Protein AF-A0A6S7KLC6-F1 (afdb_monomer_lite)

Organism: Paramuricea clavata (NCBI:txid317549)

Sequence (149 aa):
MASKFTPPPVFDEKKSWIDYKKEIKIWQALTDLPAKKQGPSLYLSLSRKAREAALEIDIEELKKDTGVQTILERLDKLYLQDTNQSAYIAYQNFESFKRPESMPIKEYLIRFEQLYTKIKDHNMTLPDGVLAYRVLNSANLNQEEIKLR

Structure (mmCIF, N/CA/C/O backbone):
data_AF-A0A6S7KLC6-F1
#
_entry.id   AF-A0A6S7KLC6-F1
#
loop_
_atom_site.group_PDB
_atom_site.id
_atom_site.type_symbol
_atom_site.label_atom_id
_atom_site.label_alt_id
_atom_site.label_comp_id
_atom_site.label_asym_id
_atom_site.label_entity_id
_atom_site.label_seq_id
_atom_site.pdbx_PDB_ins_code
_atom_site.Cartn_x
_atom_site.Cartn_y
_atom_site.Cartn_z
_atom_site.occupancy
_atom_site.B_iso_or_equiv
_atom_site.auth_seq_id
_atom_site.auth_comp_id
_atom_site.auth_asym_id
_atom_site.auth_atom_id
_atom_site.pdbx_PDB_model_num
ATOM 1 N N . MET A 1 1 ? 6.542 -16.144 28.903 1.00 40.44 1 MET A N 1
ATOM 2 C CA . MET A 1 1 ? 7.220 -15.541 27.735 1.00 40.44 1 MET A CA 1
ATOM 3 C C . MET A 1 1 ? 6.506 -14.245 27.405 1.00 40.44 1 MET A C 1
ATOM 5 O O . MET A 1 1 ? 5.286 -14.273 27.321 1.00 40.44 1 MET A O 1
ATOM 9 N N . ALA A 1 2 ? 7.212 -13.116 27.307 1.00 46.72 2 ALA A N 1
ATOM 10 C CA . ALA A 1 2 ? 6.583 -11.873 26.870 1.00 46.72 2 ALA A CA 1
ATOM 11 C C . ALA A 1 2 ? 6.094 -12.074 25.430 1.00 46.72 2 ALA A C 1
ATOM 13 O O . ALA A 1 2 ? 6.903 -12.347 24.545 1.00 46.72 2 ALA A O 1
ATOM 14 N N . SER A 1 3 ? 4.779 -12.008 25.220 1.00 52.12 3 SER A N 1
ATOM 15 C CA . SER A 1 3 ? 4.177 -11.922 23.889 1.00 52.12 3 SER A CA 1
ATOM 16 C C . SER A 1 3 ? 4.904 -10.814 23.129 1.00 52.12 3 SER A C 1
ATOM 18 O O . SER A 1 3 ? 4.811 -9.651 23.526 1.00 52.12 3 SER A O 1
ATOM 20 N N . LYS A 1 4 ? 5.673 -11.161 22.088 1.00 62.91 4 LYS A N 1
ATOM 21 C CA . LYS A 1 4 ? 6.343 -10.185 21.221 1.00 62.91 4 LYS A CA 1
ATOM 22 C C . LYS A 1 4 ? 5.264 -9.462 20.422 1.00 62.91 4 LYS A C 1
ATOM 24 O O . LYS A 1 4 ? 4.929 -9.851 19.314 1.00 62.91 4 LYS A O 1
ATOM 29 N N . PHE A 1 5 ? 4.689 -8.429 21.021 1.00 72.56 5 PHE A N 1
ATOM 30 C CA . PHE A 1 5 ? 3.756 -7.536 20.356 1.00 72.56 5 PHE A CA 1
ATOM 31 C C . PHE A 1 5 ? 4.459 -6.897 19.155 1.00 72.56 5 PHE A C 1
ATOM 33 O O . PHE A 1 5 ? 5.416 -6.142 19.328 1.00 72.56 5 PHE A O 1
ATOM 40 N N . THR A 1 6 ? 4.012 -7.222 17.944 1.00 86.19 6 THR A N 1
ATOM 41 C CA . THR A 1 6 ? 4.456 -6.545 16.724 1.00 86.19 6 THR A CA 1
ATOM 42 C C . THR A 1 6 ? 3.592 -5.299 16.532 1.00 86.19 6 THR A C 1
ATOM 44 O O . THR A 1 6 ? 2.406 -5.441 16.213 1.00 86.19 6 THR A O 1
ATOM 47 N N . PRO A 1 7 ? 4.128 -4.083 16.745 1.00 90.25 7 PRO A N 1
ATOM 48 C CA . PRO A 1 7 ? 3.357 -2.864 16.543 1.00 90.25 7 PRO A CA 1
ATOM 49 C C . PRO A 1 7 ? 2.988 -2.698 15.060 1.00 90.25 7 PRO A C 1
ATOM 51 O O . PRO A 1 7 ? 3.747 -3.146 14.194 1.00 90.25 7 PRO A O 1
ATOM 54 N N . PRO A 1 8 ? 1.851 -2.052 14.750 1.00 93.56 8 PRO A N 1
ATOM 55 C CA . PRO A 1 8 ? 1.525 -1.711 13.376 1.00 93.56 8 PRO A CA 1
ATOM 56 C C . PRO A 1 8 ? 2.566 -0.751 12.772 1.00 93.56 8 PRO A C 1
ATOM 58 O O . PRO A 1 8 ? 3.142 0.072 13.494 1.00 93.56 8 PRO A O 1
ATOM 61 N N . PRO A 1 9 ? 2.798 -0.825 11.450 1.00 93.56 9 PRO A N 1
ATOM 62 C CA . PRO A 1 9 ? 3.621 0.131 10.723 1.00 93.56 9 PRO A CA 1
ATOM 63 C C . PRO A 1 9 ? 3.168 1.581 10.942 1.00 93.56 9 PRO A C 1
ATOM 65 O O . PRO A 1 9 ? 1.977 1.902 10.894 1.00 93.56 9 PRO A O 1
ATOM 68 N N . VAL A 1 10 ? 4.138 2.478 11.124 1.00 92.19 10 VAL A N 1
ATOM 69 C CA . VAL A 1 10 ? 3.895 3.923 11.217 1.00 92.19 10 VAL A CA 1
ATOM 70 C C . VAL A 1 10 ? 3.719 4.497 9.815 1.00 92.19 10 VAL A C 1
ATOM 72 O O . VAL A 1 10 ? 4.513 4.204 8.917 1.00 92.19 10 VAL A O 1
ATOM 75 N N . PHE A 1 11 ? 2.696 5.331 9.632 1.00 88.88 11 PHE A N 1
ATOM 76 C CA . PHE A 1 11 ? 2.536 6.084 8.394 1.00 88.88 11 PHE A CA 1
ATOM 77 C C . PHE A 1 11 ? 3.418 7.338 8.411 1.00 88.88 11 PHE A C 1
ATOM 79 O O . PHE A 1 11 ? 3.260 8.203 9.274 1.00 88.88 11 PHE A O 1
ATOM 86 N N . ASP A 1 12 ? 4.338 7.422 7.4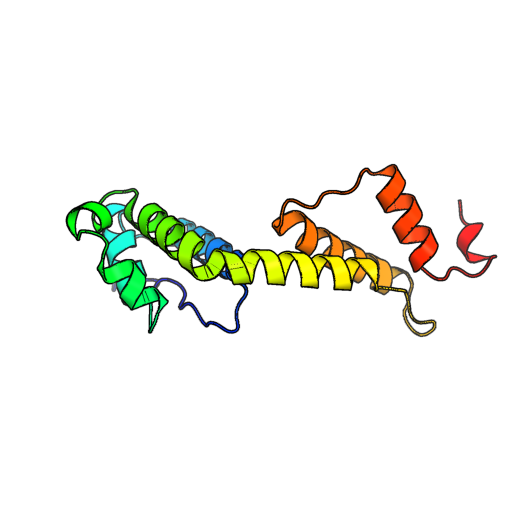51 1.00 81.75 12 ASP A N 1
ATOM 87 C CA . ASP A 1 12 ? 5.124 8.617 7.136 1.00 81.75 12 ASP A CA 1
ATOM 88 C C . ASP A 1 12 ? 4.562 9.222 5.844 1.00 81.75 12 ASP A C 1
ATOM 90 O O . ASP A 1 12 ? 4.459 8.514 4.845 1.00 81.75 12 ASP A O 1
ATOM 94 N N . GLU A 1 13 ? 4.228 10.516 5.845 1.00 72.00 13 GLU A N 1
ATOM 95 C CA . GLU A 1 13 ? 3.682 11.238 4.681 1.00 72.00 13 GLU A CA 1
ATOM 96 C C . GLU A 1 13 ? 4.639 11.235 3.471 1.00 72.00 13 GLU A C 1
ATOM 98 O O . GLU A 1 13 ? 4.219 11.502 2.349 1.00 72.00 13 GLU A O 1
ATOM 103 N N . LYS A 1 14 ? 5.925 10.902 3.659 1.00 78.25 14 LYS A N 1
ATOM 104 C CA . LYS A 1 14 ? 6.871 10.679 2.551 1.00 78.25 14 LYS A CA 1
ATOM 105 C C . LYS A 1 14 ? 6.667 9.344 1.827 1.00 78.25 14 LYS A C 1
ATOM 107 O O . LYS A 1 14 ? 7.207 9.159 0.736 1.00 78.25 14 LYS A O 1
ATOM 112 N N . LYS A 1 15 ? 5.962 8.390 2.440 1.00 81.50 15 LYS A N 1
ATOM 113 C CA . LYS A 1 15 ? 5.694 7.062 1.883 1.00 81.50 15 LYS A CA 1
ATOM 114 C C . LYS A 1 15 ? 4.427 7.106 1.032 1.00 81.50 15 LYS A C 1
ATOM 116 O O . LYS A 1 15 ? 3.449 7.752 1.393 1.00 81.50 15 LYS A O 1
ATOM 121 N N . SER A 1 16 ? 4.420 6.358 -0.071 1.00 83.94 16 SER A N 1
ATOM 122 C CA . SER A 1 16 ? 3.200 6.151 -0.853 1.00 83.94 16 SER A CA 1
ATOM 123 C C . SER A 1 16 ? 2.103 5.550 0.025 1.00 83.94 16 SER A C 1
ATOM 125 O O . SER A 1 16 ? 2.312 4.541 0.706 1.00 83.94 16 SER A O 1
ATOM 127 N N . TRP A 1 17 ? 0.908 6.136 -0.038 1.00 88.94 17 TRP A N 1
ATOM 128 C CA . TRP A 1 17 ? -0.269 5.613 0.652 1.00 88.94 17 TRP A CA 1
ATOM 129 C C . TRP A 1 17 ? -0.583 4.158 0.252 1.00 88.94 17 TRP A C 1
ATOM 131 O O . TRP A 1 17 ? -1.015 3.351 1.075 1.00 88.94 17 TRP A O 1
ATOM 141 N N . ILE A 1 18 ? -0.297 3.776 -0.997 1.00 86.62 18 ILE A N 1
ATOM 142 C CA . ILE A 1 18 ? -0.485 2.400 -1.475 1.00 86.62 18 ILE A CA 1
ATOM 143 C C . ILE A 1 18 ? 0.497 1.436 -0.807 1.00 86.62 18 ILE A C 1
ATOM 145 O O . ILE A 1 18 ? 0.090 0.358 -0.369 1.00 86.62 18 ILE A O 1
ATOM 149 N N . ASP A 1 19 ? 1.765 1.828 -0.693 1.00 87.50 19 ASP A N 1
ATOM 150 C CA . ASP A 1 19 ? 2.788 1.006 -0.041 1.00 87.50 19 ASP A CA 1
ATOM 151 C C . ASP A 1 19 ? 2.467 0.824 1.443 1.00 87.50 19 ASP A C 1
ATOM 153 O O . ASP A 1 19 ? 2.551 -0.286 1.965 1.00 87.50 19 ASP A O 1
ATOM 157 N N . TYR A 1 20 ? 1.986 1.878 2.107 1.00 92.31 20 TYR A N 1
ATOM 158 C CA . TYR A 1 20 ? 1.532 1.779 3.490 1.00 92.31 20 TYR A CA 1
ATOM 159 C C . TYR A 1 20 ? 0.382 0.776 3.662 1.00 92.31 20 TYR A C 1
ATOM 161 O O . TYR A 1 20 ? 0.435 -0.081 4.545 1.00 92.31 20 TYR A O 1
ATOM 169 N N . LYS A 1 21 ? -0.629 0.795 2.781 1.00 92.50 21 LYS A N 1
ATOM 170 C CA . LYS A 1 21 ? -1.712 -0.205 2.809 1.00 92.50 21 LYS A CA 1
ATOM 171 C C . LYS A 1 21 ? -1.188 -1.636 2.652 1.00 92.50 21 LYS A C 1
ATOM 173 O O . LYS A 1 21 ? -1.708 -2.547 3.299 1.00 92.50 21 LYS A O 1
ATOM 178 N N . LYS A 1 22 ? -0.164 -1.853 1.818 1.00 92.56 22 LYS A N 1
ATOM 179 C CA . LYS A 1 22 ? 0.491 -3.166 1.679 1.00 92.56 22 LYS A CA 1
ATOM 180 C C . LYS A 1 22 ? 1.189 -3.582 2.976 1.00 92.56 22 LYS A C 1
ATOM 182 O O . LYS A 1 22 ? 1.017 -4.719 3.408 1.00 92.56 22 LYS A O 1
ATOM 187 N N . GLU A 1 23 ? 1.908 -2.672 3.627 1.00 94.88 23 GLU A N 1
ATOM 188 C CA . GLU A 1 23 ? 2.556 -2.935 4.919 1.00 94.88 23 GLU A CA 1
ATOM 189 C C . GLU A 1 23 ? 1.552 -3.289 6.020 1.00 94.88 23 GLU A C 1
ATOM 191 O O . GLU A 1 23 ? 1.797 -4.225 6.780 1.00 94.88 23 GLU A O 1
ATOM 196 N N . ILE A 1 24 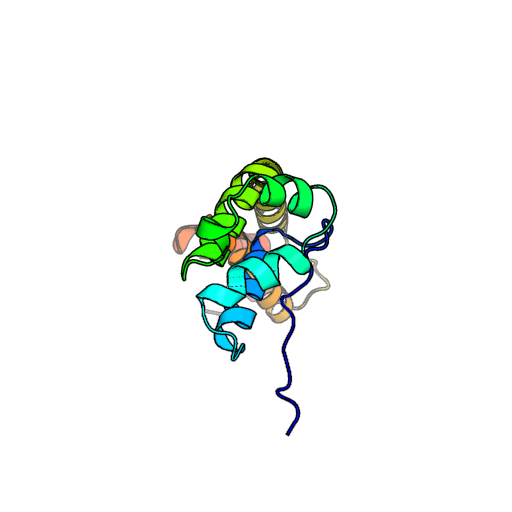? 0.399 -2.609 6.080 1.00 96.38 24 ILE A N 1
ATOM 197 C CA . ILE A 1 24 ? -0.673 -2.959 7.024 1.00 96.38 24 ILE A CA 1
ATOM 198 C C . ILE A 1 24 ? -1.166 -4.387 6.787 1.00 96.38 24 ILE A C 1
ATOM 200 O O . ILE A 1 24 ? -1.286 -5.145 7.746 1.00 96.38 24 ILE A O 1
ATOM 204 N N . LYS A 1 25 ? -1.383 -4.799 5.532 1.00 95.25 25 LYS A N 1
ATOM 205 C CA . LYS A 1 25 ? -1.796 -6.179 5.215 1.00 95.25 25 LYS A CA 1
ATOM 206 C C . LYS A 1 25 ? -0.748 -7.213 5.629 1.00 95.25 25 LYS A C 1
ATOM 208 O O . LYS A 1 25 ? -1.104 -8.257 6.167 1.00 95.25 25 LYS A O 1
ATOM 213 N N . ILE A 1 26 ? 0.533 -6.917 5.407 1.00 95.44 26 ILE A N 1
ATOM 214 C CA . ILE A 1 26 ? 1.638 -7.776 5.857 1.00 95.44 26 ILE A CA 1
ATOM 215 C C . ILE A 1 26 ? 1.630 -7.880 7.386 1.00 95.44 26 ILE A C 1
ATOM 217 O O . ILE A 1 26 ? 1.721 -8.976 7.928 1.00 95.44 26 ILE A O 1
ATOM 221 N N . TRP A 1 27 ? 1.463 -6.760 8.089 1.00 96.19 27 TRP A N 1
ATOM 222 C CA . TRP A 1 27 ? 1.364 -6.752 9.545 1.00 96.19 27 TRP A CA 1
ATOM 223 C C . TRP A 1 27 ? 0.165 -7.560 10.058 1.00 96.19 27 TRP A C 1
ATOM 225 O O . TRP A 1 27 ? 0.332 -8.358 10.976 1.00 96.19 27 TRP A O 1
ATOM 235 N N . GLN A 1 28 ? -1.015 -7.428 9.445 1.00 95.19 28 GLN A N 1
ATOM 236 C CA . GLN A 1 28 ? -2.195 -8.220 9.810 1.00 95.19 28 GLN A CA 1
ATOM 237 C C . GLN A 1 28 ? -1.974 -9.729 9.639 1.00 95.19 28 GLN A C 1
ATOM 239 O O . GLN A 1 28 ? -2.536 -10.507 10.403 1.00 95.19 28 GLN A O 1
ATOM 244 N N . ALA A 1 29 ? -1.149 -10.143 8.672 1.00 94.44 29 ALA A N 1
ATOM 245 C CA . ALA A 1 29 ? -0.796 -11.547 8.457 1.00 94.44 29 ALA A CA 1
ATOM 246 C C . ALA A 1 29 ? 0.224 -12.092 9.474 1.00 94.44 29 ALA A C 1
ATOM 248 O O . ALA A 1 29 ? 0.343 -13.306 9.622 1.00 94.44 29 ALA A O 1
ATOM 249 N N . LEU A 1 30 ? 0.971 -11.214 10.149 1.00 93.25 30 LEU A N 1
ATOM 250 C CA . LEU A 1 30 ? 2.031 -11.583 11.094 1.00 93.25 30 LEU A CA 1
ATOM 251 C C . LEU A 1 30 ? 1.642 -11.369 12.561 1.00 93.25 30 LEU A C 1
ATOM 253 O O . LEU A 1 30 ? 2.304 -11.901 13.447 1.00 93.25 30 LEU A O 1
ATOM 257 N N . THR A 1 31 ? 0.633 -10.542 12.832 1.00 93.62 31 THR A N 1
ATOM 258 C CA . THR A 1 31 ? 0.263 -10.161 14.195 1.00 93.62 31 THR A CA 1
ATOM 259 C C . THR A 1 31 ? -0.585 -11.227 14.884 1.00 93.62 31 THR A C 1
ATOM 261 O O . THR A 1 31 ? -1.555 -11.729 14.324 1.00 93.62 31 THR A O 1
ATOM 264 N N . ASP A 1 32 ? -0.282 -11.489 16.155 1.00 92.81 32 ASP A N 1
ATOM 265 C CA . ASP A 1 32 ? -1.104 -12.335 17.033 1.00 92.81 32 ASP A CA 1
ATOM 266 C C . ASP A 1 32 ? -2.275 -11.562 17.674 1.00 92.81 32 ASP A C 1
ATOM 268 O O . ASP A 1 32 ? -3.009 -12.086 18.519 1.00 92.81 32 ASP A O 1
ATOM 272 N N . LEU A 1 33 ? -2.453 -10.279 17.332 1.00 93.44 33 LEU A N 1
ATOM 273 C CA . LEU A 1 33 ? -3.547 -9.477 17.869 1.00 93.44 33 LEU A CA 1
ATOM 274 C C . LEU A 1 33 ? -4.900 -9.961 17.332 1.00 93.44 33 LEU A C 1
ATOM 276 O O . LEU A 1 33 ? -5.094 -9.992 16.113 1.00 93.44 33 LEU A O 1
ATOM 280 N N . PRO A 1 34 ? -5.890 -10.209 18.215 1.00 94.81 34 PRO A N 1
ATOM 281 C CA . PRO A 1 34 ? -7.270 -10.425 17.794 1.00 94.81 34 PRO A CA 1
ATOM 282 C C . PRO A 1 34 ? -7.758 -9.272 16.914 1.00 94.81 34 PRO A C 1
ATOM 284 O O . PRO A 1 34 ? -7.462 -8.117 17.223 1.00 94.81 34 PRO A O 1
ATOM 287 N N . ALA A 1 35 ? -8.550 -9.562 15.878 1.00 95.00 35 ALA A N 1
ATOM 288 C CA . ALA A 1 35 ? -9.007 -8.568 14.899 1.00 95.00 35 ALA A CA 1
ATOM 289 C C . ALA A 1 35 ? -9.617 -7.308 15.555 1.00 95.00 35 ALA A C 1
ATOM 291 O O . ALA A 1 35 ? -9.205 -6.190 15.254 1.00 95.00 35 ALA A O 1
ATOM 292 N N . LYS A 1 36 ? -10.457 -7.485 16.583 1.00 96.19 36 LYS A N 1
ATOM 293 C CA . LYS A 1 36 ? -11.029 -6.409 17.427 1.00 96.19 36 LYS A CA 1
ATOM 294 C C . LYS A 1 36 ? -10.021 -5.471 18.100 1.00 96.19 36 LYS A C 1
ATOM 296 O O . LYS A 1 36 ? -10.373 -4.370 18.511 1.00 96.19 36 LYS A O 1
ATOM 301 N N . LYS A 1 37 ? -8.775 -5.910 18.288 1.00 95.75 37 LYS A N 1
ATOM 302 C CA . LYS A 1 37 ? -7.686 -5.114 18.878 1.00 95.75 37 LYS A CA 1
ATOM 303 C C . LYS A 1 37 ? -6.777 -4.487 17.824 1.00 95.75 37 LYS A C 1
ATOM 305 O O . LYS A 1 37 ? -6.003 -3.594 18.163 1.00 95.75 37 LYS A O 1
ATOM 310 N N . GLN A 1 38 ? -6.873 -4.914 16.566 1.00 96.62 38 GLN A N 1
ATOM 311 C CA . GLN A 1 38 ? -6.033 -4.390 15.493 1.00 96.62 38 GLN A CA 1
ATOM 312 C C . GLN A 1 38 ? -6.408 -2.947 15.136 1.00 96.62 38 GLN A C 1
ATOM 314 O O . GLN A 1 38 ? -5.511 -2.123 14.994 1.00 96.62 38 GLN A O 1
ATOM 319 N N . GLY A 1 39 ? -7.704 -2.613 15.073 1.00 96.69 39 GLY A N 1
ATOM 320 C CA . GLY A 1 39 ? -8.180 -1.247 14.806 1.00 96.69 39 GLY A CA 1
ATOM 321 C C . GLY A 1 39 ? -7.661 -0.212 15.816 1.00 96.69 39 GLY A C 1
ATOM 322 O O . GLY A 1 39 ? -6.991 0.740 15.411 1.00 96.69 39 GLY A O 1
ATOM 323 N N . PRO A 1 40 ? -7.856 -0.409 17.136 1.00 96.31 40 PRO A N 1
ATOM 324 C CA . PRO A 1 40 ? -7.330 0.504 18.148 1.00 96.31 40 PRO A CA 1
ATOM 325 C C . PRO A 1 40 ? -5.798 0.544 18.160 1.00 96.31 40 PRO A C 1
ATOM 327 O O . PRO A 1 40 ? -5.212 1.606 18.356 1.00 96.31 40 PRO A O 1
ATOM 330 N N . SER A 1 41 ? -5.137 -0.594 17.913 1.00 95.94 41 SER A N 1
ATOM 331 C CA . SER A 1 41 ? -3.676 -0.637 17.812 1.00 95.94 41 SER A CA 1
ATOM 332 C C . SER A 1 41 ? -3.166 0.201 16.640 1.00 95.94 41 SER A C 1
ATOM 334 O O . SER A 1 41 ? -2.197 0.935 16.812 1.00 95.94 41 SER A O 1
ATOM 336 N N . LEU A 1 42 ? -3.811 0.108 15.474 1.00 96.69 42 LEU A N 1
ATOM 337 C CA . LEU A 1 42 ? -3.472 0.900 14.294 1.00 96.69 42 LEU A CA 1
ATOM 338 C C . LEU A 1 42 ? -3.705 2.390 14.544 1.00 96.69 42 LEU A C 1
ATOM 340 O O . LEU A 1 42 ? -2.839 3.197 14.228 1.00 96.69 42 LEU A O 1
ATOM 344 N N . TYR A 1 43 ? -4.824 2.765 15.171 1.00 96.12 43 TYR A N 1
ATOM 345 C CA . TYR A 1 43 ? -5.084 4.159 15.541 1.00 96.12 43 TYR A CA 1
ATOM 346 C C . TYR A 1 43 ? -3.936 4.764 16.368 1.00 96.12 43 TYR A C 1
ATOM 348 O O . TYR A 1 43 ? -3.514 5.891 16.111 1.00 96.12 43 TYR A O 1
ATOM 356 N N . LEU A 1 44 ? -3.381 4.005 17.320 1.00 95.06 44 LEU A N 1
ATOM 357 C CA . LEU A 1 44 ? -2.271 4.470 18.158 1.00 95.06 44 LEU A CA 1
ATOM 358 C C . LEU A 1 44 ? -0.947 4.646 17.399 1.00 95.06 44 LEU A C 1
ATOM 360 O O . LEU A 1 44 ? -0.107 5.419 17.855 1.00 95.06 44 LEU A O 1
ATOM 364 N N . SER A 1 45 ? -0.750 3.972 16.262 1.00 94.44 45 SER A N 1
ATOM 365 C CA . SER A 1 45 ? 0.426 4.183 15.404 1.00 94.44 45 SER A CA 1
ATOM 366 C C . SER A 1 45 ? 0.263 5.342 14.414 1.00 94.44 45 SER A C 1
ATOM 368 O O . SER A 1 45 ? 1.239 5.728 13.769 1.00 94.44 45 SER A O 1
ATOM 370 N N . LEU A 1 46 ? -0.945 5.901 14.266 1.00 93.69 46 LEU A N 1
ATOM 371 C CA . LEU A 1 46 ? -1.186 7.066 13.412 1.00 93.69 46 LEU A CA 1
ATOM 372 C C . LEU A 1 46 ? -0.681 8.355 14.070 1.00 93.69 46 LEU A C 1
ATOM 374 O O . LEU A 1 46 ? -0.645 8.503 15.293 1.00 93.69 46 LEU A O 1
ATOM 378 N N . SER A 1 47 ? -0.350 9.343 13.240 1.00 91.31 47 SER A N 1
ATOM 379 C CA . SER A 1 47 ? 0.071 10.669 13.694 1.00 91.31 47 SER A CA 1
ATOM 380 C C . SER A 1 47 ? -0.550 11.781 12.844 1.00 91.31 47 SER A C 1
ATOM 382 O O . SER A 1 47 ? -1.028 11.530 11.736 1.00 91.31 47 SER A O 1
ATOM 384 N N . ARG A 1 48 ? -0.550 13.012 13.378 1.00 90.50 48 ARG A N 1
ATOM 385 C CA . ARG A 1 48 ? -0.976 14.238 12.674 1.00 90.50 48 ARG A CA 1
ATOM 386 C C . ARG A 1 48 ? -2.357 14.079 12.010 1.00 90.50 48 ARG A C 1
ATOM 388 O O . ARG A 1 48 ? -3.267 13.530 12.628 1.00 90.50 48 ARG A O 1
ATOM 395 N N . LYS A 1 49 ? -2.486 14.501 10.747 1.00 90.81 49 LYS A N 1
ATOM 396 C CA . LYS A 1 49 ? -3.719 14.488 9.949 1.00 90.81 49 LYS A CA 1
ATOM 397 C C . LYS A 1 49 ? -4.368 13.106 9.864 1.00 90.81 49 LYS A C 1
ATOM 399 O O . LYS A 1 49 ? -5.588 13.006 9.932 1.00 90.81 49 LYS A O 1
ATOM 404 N N . ALA A 1 50 ? -3.574 12.036 9.761 1.00 92.19 50 ALA A N 1
ATOM 405 C CA . ALA A 1 50 ? -4.112 10.677 9.730 1.00 92.19 50 ALA A CA 1
ATOM 406 C C . ALA A 1 50 ? -4.786 10.311 11.061 1.00 92.19 50 ALA A C 1
ATOM 408 O O . ALA A 1 50 ? -5.864 9.719 11.078 1.00 92.19 50 ALA A O 1
ATOM 409 N N . ARG A 1 51 ? -4.177 10.703 12.187 1.00 94.19 51 ARG A N 1
ATOM 410 C CA . ARG A 1 51 ? -4.763 10.478 13.512 1.00 94.19 51 ARG A CA 1
ATOM 411 C C . ARG A 1 51 ? -6.007 11.334 13.734 1.00 94.19 51 ARG A C 1
ATOM 413 O O . ARG A 1 51 ? -6.987 10.820 14.257 1.00 94.19 51 ARG A O 1
ATOM 420 N N . GLU A 1 52 ? -5.980 12.598 13.319 1.00 93.75 52 GLU A N 1
ATOM 421 C CA . GLU A 1 52 ? -7.134 13.506 13.387 1.00 93.75 52 GLU A CA 1
ATOM 422 C C . GLU A 1 52 ? -8.323 12.960 12.586 1.00 93.75 52 GLU A C 1
ATOM 424 O O . GLU A 1 52 ? -9.427 12.874 13.112 1.00 93.75 52 GLU A O 1
ATOM 429 N N . ALA A 1 53 ? -8.094 12.488 11.357 1.00 93.06 53 ALA A N 1
ATOM 430 C CA . ALA A 1 53 ? -9.151 11.905 10.532 1.00 93.06 53 ALA A CA 1
ATOM 431 C C . ALA A 1 53 ? -9.716 10.597 11.110 1.00 93.06 53 ALA A C 1
ATOM 433 O O . ALA A 1 53 ? -10.908 10.327 10.955 1.00 93.06 53 ALA A O 1
ATOM 434 N N . ALA A 1 54 ? -8.876 9.783 11.758 1.00 94.38 54 ALA A N 1
ATOM 435 C CA . ALA A 1 54 ? -9.294 8.541 12.405 1.00 94.38 54 ALA A CA 1
ATOM 436 C C . ALA A 1 54 ? -9.989 8.766 13.761 1.00 94.38 54 ALA A C 1
ATOM 438 O O . ALA A 1 54 ? -10.753 7.905 14.187 1.00 94.38 54 ALA A O 1
ATOM 439 N N . LEU A 1 55 ? -9.755 9.905 14.424 1.00 94.69 55 LEU A N 1
ATOM 440 C CA . LEU A 1 55 ? -10.392 10.261 15.699 1.00 94.69 55 LEU A CA 1
ATOM 441 C C . LEU A 1 55 ? -11.915 10.421 15.568 1.00 94.69 55 LEU A C 1
ATOM 443 O O . LEU A 1 55 ? -12.636 10.223 16.539 1.00 94.69 55 LEU A O 1
ATOM 447 N N . GLU A 1 56 ? -12.405 10.756 14.374 1.00 93.00 56 GLU A N 1
ATOM 448 C CA . GLU A 1 56 ? -13.839 10.869 14.084 1.00 93.00 56 GLU A CA 1
ATOM 449 C C . GLU A 1 56 ? -14.557 9.511 13.994 1.00 93.00 56 GLU A C 1
ATOM 451 O O . GLU A 1 56 ? -15.785 9.467 13.930 1.00 93.00 56 GLU A O 1
ATOM 456 N N . ILE A 1 57 ? -13.814 8.400 13.956 1.00 95.94 57 ILE A N 1
ATOM 457 C CA . ILE A 1 57 ? -14.388 7.055 13.928 1.00 95.94 57 ILE A CA 1
ATOM 458 C C . ILE A 1 57 ? -14.762 6.659 15.356 1.00 95.94 57 ILE A C 1
ATOM 460 O O . ILE A 1 57 ? -13.933 6.715 16.264 1.00 95.94 57 ILE A O 1
ATOM 464 N N . ASP A 1 58 ? -16.003 6.212 15.543 1.00 96.50 58 ASP A N 1
ATOM 465 C CA . ASP A 1 58 ? -16.473 5.742 16.842 1.00 96.50 58 ASP A CA 1
ATOM 466 C C . ASP A 1 58 ? -15.622 4.567 17.363 1.00 96.50 58 ASP A C 1
ATOM 468 O O . ASP A 1 58 ? -15.224 3.663 16.619 1.00 96.50 58 ASP A O 1
ATOM 472 N N . ILE A 1 59 ? -15.340 4.566 18.667 1.00 95.12 59 ILE A N 1
ATOM 473 C CA . ILE A 1 59 ? -14.493 3.548 19.298 1.00 95.12 59 ILE A CA 1
ATOM 474 C C . ILE A 1 59 ? -15.074 2.133 19.168 1.00 95.12 59 ILE A C 1
ATOM 476 O O . ILE A 1 59 ? -14.314 1.167 19.052 1.00 95.12 59 ILE A O 1
ATOM 480 N N . GLU A 1 60 ? -16.399 1.987 19.151 1.00 97.00 60 GLU A N 1
ATOM 481 C CA . GLU A 1 60 ? -17.056 0.697 18.973 1.00 97.00 60 GLU A CA 1
ATOM 482 C C . GLU A 1 60 ? -16.929 0.195 17.530 1.00 97.00 60 GLU A C 1
ATOM 484 O O . GLU A 1 60 ? -16.813 -1.014 17.334 1.00 97.00 60 GLU A O 1
ATOM 489 N N . GLU A 1 61 ? -16.829 1.080 16.531 1.00 96.50 61 GLU A N 1
ATOM 490 C CA . GLU A 1 61 ? -16.462 0.697 15.158 1.00 96.50 61 GLU A CA 1
ATOM 491 C C . GLU A 1 61 ? -15.004 0.232 15.076 1.00 96.50 61 GLU A C 1
ATOM 493 O O . GLU A 1 61 ? -14.708 -0.784 14.442 1.00 96.50 61 GLU A O 1
ATOM 498 N N . LEU A 1 62 ? -14.086 0.919 15.766 1.00 95.56 62 LEU A N 1
ATOM 499 C CA . LEU A 1 62 ? -12.673 0.530 15.797 1.00 95.56 62 LEU A CA 1
ATOM 500 C C . LEU A 1 62 ? -12.457 -0.837 16.454 1.00 95.56 62 LEU A C 1
ATOM 502 O O . LEU A 1 62 ? -11.550 -1.565 16.056 1.00 95.56 62 LEU A O 1
ATOM 506 N N . LYS A 1 63 ? -13.291 -1.205 17.431 1.00 96.88 63 LYS A N 1
ATOM 507 C CA . LYS A 1 63 ? -13.227 -2.488 18.150 1.00 96.88 63 LYS A CA 1
ATOM 508 C C . LYS A 1 63 ? -13.878 -3.659 17.405 1.00 96.88 63 LYS A C 1
ATOM 510 O O . LYS A 1 63 ? -13.926 -4.767 17.944 1.00 96.88 63 LYS A O 1
ATOM 515 N N . LYS A 1 64 ? -14.387 -3.458 16.187 1.00 97.56 64 LYS A N 1
ATOM 516 C CA . LYS A 1 64 ? -14.867 -4.552 15.330 1.00 97.56 64 LYS A CA 1
ATOM 517 C C . LYS A 1 64 ? -13.705 -5.263 14.647 1.00 97.56 64 LYS A C 1
ATOM 519 O O . LYS A 1 64 ? -12.609 -4.725 14.517 1.00 97.56 64 LYS A O 1
ATOM 524 N N . ASP A 1 65 ? -13.982 -6.452 14.121 1.00 96.75 65 ASP A N 1
ATOM 525 C CA . ASP A 1 65 ? -13.022 -7.190 13.291 1.00 96.75 65 ASP A CA 1
ATOM 526 C C . ASP A 1 65 ? -12.655 -6.415 12.008 1.00 96.75 65 ASP A C 1
ATOM 528 O O . ASP A 1 65 ? -11.590 -6.620 11.433 1.00 96.75 65 ASP A O 1
ATOM 532 N N . THR A 1 66 ? -13.506 -5.467 11.599 1.00 96.44 66 THR A N 1
ATOM 533 C CA . THR A 1 66 ? -13.311 -4.564 10.456 1.00 96.44 66 THR A CA 1
ATOM 534 C C . THR A 1 66 ? -12.635 -3.238 10.816 1.00 96.44 66 THR A C 1
ATOM 536 O O . THR A 1 66 ? -12.443 -2.415 9.928 1.00 96.44 66 THR A O 1
ATOM 539 N N . GLY A 1 67 ? -12.247 -3.002 12.075 1.00 96.81 67 GLY A N 1
ATOM 540 C CA . GLY A 1 67 ? -11.773 -1.686 12.527 1.00 96.81 67 GLY A CA 1
ATOM 541 C C . GLY A 1 67 ? -10.570 -1.140 11.745 1.00 96.81 67 GLY A C 1
ATOM 542 O O . GLY A 1 67 ? -10.509 0.052 11.454 1.00 96.81 67 GLY A O 1
ATOM 543 N N . VAL A 1 68 ? -9.640 -2.014 11.335 1.00 97.25 68 VAL A N 1
ATOM 544 C CA . VAL A 1 68 ? -8.519 -1.639 10.449 1.00 97.25 68 VAL A CA 1
ATOM 545 C C . VAL A 1 68 ? -9.027 -1.152 9.094 1.00 97.25 68 VAL A C 1
ATOM 547 O O . VAL A 1 68 ? -8.590 -0.110 8.616 1.00 97.25 68 VAL A O 1
ATOM 550 N N . GLN A 1 69 ? -9.966 -1.881 8.493 1.00 97.31 69 GLN A N 1
ATOM 551 C CA . GLN A 1 69 ? -10.535 -1.533 7.195 1.00 97.31 69 GLN A CA 1
ATOM 552 C C . GLN A 1 69 ? -11.263 -0.183 7.258 1.00 97.31 69 GLN A C 1
ATOM 554 O O . GLN A 1 69 ? -11.039 0.663 6.397 1.00 97.31 69 GLN A O 1
ATOM 559 N N . THR A 1 70 ? -12.029 0.070 8.323 1.00 97.19 70 THR A N 1
ATOM 560 C CA . THR A 1 70 ? -12.700 1.359 8.552 1.00 97.19 70 THR A CA 1
ATOM 561 C C . THR A 1 70 ? -11.705 2.525 8.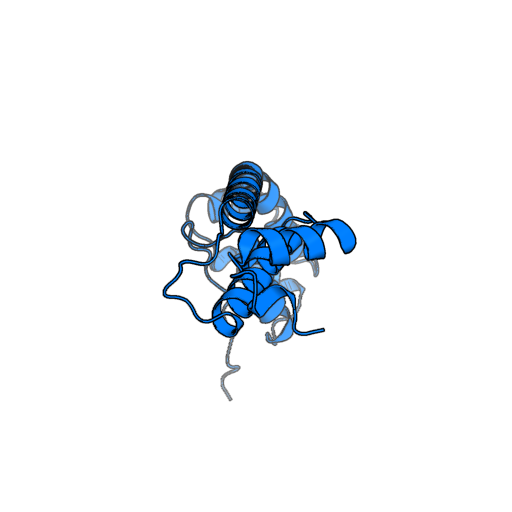603 1.00 97.19 70 THR A C 1
ATOM 563 O O . THR A 1 70 ? -11.942 3.572 7.998 1.00 97.19 70 THR A O 1
ATOM 566 N N . ILE A 1 71 ? -10.561 2.349 9.281 1.00 96.50 71 ILE A N 1
ATOM 567 C CA . ILE A 1 71 ? -9.483 3.351 9.291 1.00 96.50 71 ILE A CA 1
ATOM 568 C C . ILE A 1 71 ? -8.934 3.560 7.876 1.00 96.50 71 ILE A C 1
ATOM 570 O O . ILE A 1 71 ? -8.825 4.702 7.429 1.00 96.50 71 ILE A O 1
ATOM 574 N N . LEU A 1 72 ? -8.595 2.482 7.162 1.00 95.31 72 LEU A N 1
ATOM 575 C CA . LEU A 1 72 ? -8.018 2.577 5.819 1.00 95.31 72 LEU A CA 1
ATOM 576 C C . LEU A 1 72 ? -8.962 3.281 4.836 1.00 95.31 72 LEU A C 1
ATOM 578 O O . LEU A 1 72 ? -8.498 4.102 4.055 1.00 95.31 72 LEU A O 1
ATOM 582 N N . GLU A 1 73 ? -10.270 3.044 4.916 1.00 94.38 73 GLU A N 1
ATOM 583 C CA . GLU A 1 73 ? -11.273 3.719 4.080 1.00 94.38 73 GLU A CA 1
ATOM 584 C C . GLU A 1 73 ? -11.414 5.210 4.402 1.00 94.38 73 GLU A C 1
ATOM 586 O O . GLU A 1 73 ? -11.614 6.037 3.506 1.00 94.38 73 GLU A O 1
ATOM 591 N N . ARG A 1 74 ? -11.304 5.586 5.683 1.00 94.25 74 ARG A N 1
ATOM 592 C CA . ARG A 1 74 ? -11.297 6.997 6.088 1.00 94.25 74 ARG A CA 1
ATOM 593 C C . ARG A 1 74 ? -10.061 7.709 5.546 1.00 94.25 74 ARG A C 1
ATOM 595 O O . ARG A 1 74 ? -10.178 8.810 5.010 1.00 94.25 74 ARG A O 1
ATOM 602 N N . LEU A 1 75 ? -8.901 7.067 5.653 1.00 92.81 75 LEU A N 1
ATOM 603 C CA . LEU A 1 75 ? -7.631 7.602 5.169 1.00 92.81 75 LEU A CA 1
ATOM 604 C C . LEU A 1 75 ? -7.521 7.576 3.637 1.00 92.81 75 LEU A C 1
ATOM 606 O O . LEU A 1 75 ? -6.942 8.498 3.073 1.00 92.81 75 LEU A O 1
ATOM 610 N N . ASP A 1 76 ? -8.152 6.620 2.948 1.00 90.56 76 ASP A N 1
ATOM 611 C CA . ASP A 1 76 ? -8.271 6.610 1.482 1.00 90.56 76 ASP A CA 1
ATOM 612 C C . ASP A 1 76 ? -8.913 7.907 0.970 1.00 90.56 76 ASP A C 1
ATOM 614 O O . ASP A 1 76 ? -8.455 8.472 -0.019 1.00 90.56 76 ASP A O 1
ATOM 618 N N . LYS A 1 77 ? -9.936 8.424 1.665 1.00 89.88 77 LYS A N 1
ATOM 619 C CA . LYS A 1 77 ? -10.572 9.707 1.315 1.00 89.88 77 LYS A CA 1
ATOM 620 C C . LYS A 1 77 ? -9.645 10.897 1.558 1.00 89.88 77 LYS A C 1
ATOM 622 O O . LYS A 1 77 ? -9.653 11.835 0.766 1.00 89.88 77 LYS A O 1
ATOM 627 N N . LEU A 1 78 ? -8.861 10.860 2.637 1.00 89.25 78 LEU A N 1
ATOM 628 C CA . LEU A 1 78 ? -7.919 11.924 2.994 1.00 89.25 78 LEU A CA 1
ATOM 629 C C . LEU A 1 78 ? -6.759 12.013 1.992 1.00 89.25 78 LEU A C 1
ATOM 631 O O . LEU A 1 78 ? -6.392 13.106 1.573 1.00 89.25 78 LEU A O 1
ATOM 635 N N . TYR A 1 79 ? -6.222 10.863 1.583 1.00 86.31 79 TYR A N 1
ATOM 636 C CA . TYR A 1 79 ? -5.054 10.751 0.707 1.00 86.31 79 TYR A CA 1
ATOM 637 C C . TYR A 1 79 ? -5.423 10.471 -0.759 1.00 86.31 79 TYR A C 1
ATOM 639 O O . TYR A 1 79 ? -4.566 10.113 -1.566 1.00 86.31 79 TYR A O 1
ATOM 647 N N . LEU A 1 80 ? -6.689 10.669 -1.147 1.00 77.94 80 LEU A N 1
ATOM 648 C CA . LEU A 1 80 ? -7.160 10.418 -2.512 1.00 77.94 80 LEU A CA 1
ATOM 649 C C . LEU A 1 80 ? -6.411 11.274 -3.549 1.00 77.94 80 LEU A C 1
ATOM 651 O O . LEU A 1 80 ? -6.036 10.781 -4.613 1.00 77.94 80 LEU A O 1
ATOM 655 N N . GLN A 1 81 ? -6.147 12.546 -3.237 1.00 69.56 81 GLN A N 1
ATOM 656 C CA . GLN A 1 81 ? -5.373 13.422 -4.124 1.00 69.56 81 GLN A CA 1
ATOM 657 C C . GLN A 1 81 ? -3.940 12.911 -4.309 1.00 69.56 81 GLN A C 1
ATOM 659 O O . GLN A 1 81 ? -3.472 12.828 -5.445 1.00 69.56 81 GLN A O 1
ATOM 664 N N . ASP A 1 82 ? -3.301 12.456 -3.229 1.00 69.44 82 ASP A N 1
ATOM 665 C CA . ASP A 1 82 ? -1.975 11.841 -3.293 1.00 69.44 82 ASP A CA 1
ATOM 666 C C . ASP A 1 82 ? -1.993 10.545 -4.106 1.00 69.44 82 ASP A C 1
ATOM 668 O O . ASP A 1 82 ? -1.048 10.278 -4.844 1.00 69.44 82 ASP A O 1
ATOM 672 N N . THR A 1 83 ? -3.072 9.751 -4.062 1.00 71.12 83 THR A N 1
ATOM 673 C CA . THR A 1 83 ? -3.170 8.553 -4.913 1.00 71.12 83 THR A CA 1
ATOM 674 C C . THR A 1 83 ? -3.250 8.887 -6.398 1.00 71.12 83 THR A C 1
ATOM 676 O O . THR A 1 83 ? -2.581 8.224 -7.190 1.00 71.12 83 THR A O 1
ATOM 679 N N . ASN A 1 84 ? -3.993 9.929 -6.781 1.00 77.50 84 ASN A N 1
ATOM 680 C CA . ASN A 1 84 ? -4.081 10.377 -8.173 1.00 77.50 84 ASN A CA 1
ATOM 681 C C . ASN A 1 84 ? -2.756 10.976 -8.652 1.00 77.50 84 ASN A C 1
ATOM 683 O O . ASN A 1 84 ? -2.297 10.666 -9.751 1.00 77.50 84 ASN A O 1
ATOM 687 N N . GLN A 1 85 ? -2.112 11.790 -7.816 1.00 78.31 85 GLN A N 1
ATOM 688 C CA . GLN A 1 85 ? -0.804 12.358 -8.121 1.00 78.31 85 GLN A CA 1
ATOM 689 C C . GLN A 1 85 ? 0.276 11.270 -8.192 1.00 78.31 85 GLN A C 1
ATOM 691 O O . GLN A 1 85 ? 1.095 11.277 -9.108 1.00 78.31 85 GLN A O 1
ATOM 696 N N . SER A 1 86 ? 0.254 10.292 -7.284 1.00 77.75 86 SER A N 1
ATOM 697 C CA . SER A 1 86 ? 1.148 9.131 -7.312 1.00 77.75 86 SER A CA 1
ATOM 698 C C . SER A 1 86 ? 0.929 8.296 -8.570 1.00 77.75 86 SER A C 1
ATOM 700 O O . SER A 1 86 ? 1.905 7.912 -9.207 1.00 77.75 86 SER A O 1
ATOM 702 N N . ALA A 1 87 ? -0.326 8.061 -8.967 1.00 83.62 87 ALA A N 1
ATOM 703 C CA . ALA A 1 87 ? -0.647 7.341 -10.196 1.00 83.62 87 ALA A CA 1
ATOM 704 C C . ALA A 1 87 ? -0.110 8.082 -11.427 1.00 83.62 87 ALA A C 1
ATOM 706 O O . ALA A 1 87 ? 0.543 7.480 -12.278 1.00 83.62 87 ALA A O 1
ATOM 707 N N . TYR A 1 88 ? -0.316 9.401 -11.478 1.00 84.38 88 TYR A N 1
ATOM 708 C CA . TYR A 1 88 ? 0.209 10.265 -12.531 1.00 84.38 88 TYR A CA 1
ATOM 709 C C . TYR A 1 88 ? 1.741 10.211 -12.601 1.00 84.38 88 TYR A C 1
ATOM 711 O O . TYR A 1 88 ? 2.298 9.967 -13.667 1.00 84.38 88 TYR A O 1
ATOM 719 N N . ILE A 1 89 ? 2.437 10.368 -11.470 1.00 84.88 89 ILE A N 1
ATOM 720 C CA . ILE A 1 89 ? 3.906 10.318 -11.412 1.00 84.88 89 ILE A CA 1
ATOM 721 C C . ILE A 1 89 ? 4.420 8.927 -11.800 1.00 84.88 89 ILE A C 1
ATOM 723 O O . ILE A 1 89 ? 5.386 8.818 -12.555 1.00 84.88 89 ILE A O 1
ATOM 727 N N . ALA A 1 90 ? 3.788 7.855 -11.313 1.00 86.19 90 ALA A N 1
ATOM 728 C CA . ALA A 1 90 ? 4.151 6.485 -11.663 1.00 86.19 90 ALA A CA 1
ATOM 729 C C . ALA A 1 90 ? 4.013 6.249 -13.172 1.00 86.19 90 ALA A C 1
ATOM 731 O O . ALA A 1 90 ? 4.938 5.718 -13.793 1.00 86.19 90 ALA A O 1
ATOM 732 N N . TYR A 1 91 ? 2.904 6.700 -13.764 1.00 88.69 91 TYR A N 1
ATOM 733 C CA . TYR A 1 91 ? 2.675 6.595 -15.198 1.00 88.69 91 TYR A CA 1
ATOM 734 C C . TYR A 1 91 ? 3.655 7.455 -15.993 1.00 88.69 91 TYR A C 1
ATOM 736 O O . TYR A 1 91 ? 4.266 6.945 -16.922 1.00 88.69 91 TYR A O 1
ATOM 744 N N . GLN A 1 92 ? 3.905 8.705 -15.596 1.00 88.06 92 GLN A N 1
ATOM 745 C CA . GLN A 1 92 ? 4.871 9.582 -16.261 1.00 88.06 92 GLN A CA 1
ATOM 746 C C . GLN A 1 92 ? 6.292 9.002 -16.212 1.00 88.06 92 GLN A C 1
ATOM 748 O O . GLN A 1 92 ? 7.017 9.055 -17.204 1.00 88.06 92 GLN A O 1
ATOM 753 N N . ASN A 1 93 ? 6.702 8.407 -15.088 1.00 87.31 93 ASN A N 1
ATOM 754 C CA . ASN A 1 93 ? 8.001 7.742 -14.965 1.00 87.31 93 ASN A CA 1
ATOM 755 C C . ASN A 1 93 ? 8.092 6.516 -15.876 1.00 87.31 93 ASN A C 1
ATOM 757 O O . ASN A 1 93 ? 9.085 6.339 -16.574 1.00 87.31 93 ASN A O 1
ATOM 761 N N . PHE A 1 94 ? 7.045 5.692 -15.916 1.00 89.56 94 PHE A N 1
ATOM 762 C CA . PHE A 1 94 ? 6.959 4.572 -16.851 1.00 89.56 94 PHE A CA 1
ATOM 763 C C . PHE A 1 94 ? 6.926 5.044 -18.319 1.00 89.56 94 PHE A C 1
ATOM 765 O O . PHE A 1 94 ? 7.520 4.415 -19.199 1.00 89.56 94 PHE A O 1
ATOM 772 N N . GLU A 1 95 ? 6.261 6.168 -18.589 1.00 88.00 95 GLU A N 1
ATOM 773 C CA . GLU A 1 95 ? 6.085 6.738 -19.920 1.00 88.00 95 GLU A CA 1
ATOM 774 C C . GLU A 1 95 ? 7.374 7.373 -20.469 1.00 88.00 95 GLU A C 1
ATOM 776 O O . GLU A 1 95 ? 7.698 7.253 -21.654 1.00 88.00 95 GLU A O 1
ATOM 781 N N . SER A 1 96 ? 8.133 8.028 -19.601 1.00 87.00 96 SER A N 1
ATOM 782 C CA . SER A 1 96 ? 9.365 8.728 -19.964 1.00 87.00 96 SER A CA 1
ATOM 783 C C . SER A 1 96 ? 10.608 7.842 -19.906 1.00 87.00 96 SER A C 1
ATOM 785 O O . SER A 1 96 ? 11.636 8.213 -20.475 1.00 87.00 96 SER A O 1
ATOM 787 N N . PHE A 1 97 ? 10.536 6.670 -19.264 1.00 88.56 97 PHE A N 1
ATOM 788 C CA . PHE A 1 97 ? 11.686 5.782 -19.136 1.00 88.56 97 PHE A CA 1
ATOM 789 C C . PHE A 1 97 ? 12.143 5.245 -20.497 1.00 88.56 97 PHE A C 1
ATOM 791 O O . PHE A 1 97 ? 11.401 4.570 -21.213 1.00 88.56 97 PHE A O 1
ATOM 798 N N . LYS A 1 98 ? 13.401 5.534 -20.831 1.00 86.44 98 LYS A N 1
ATOM 799 C CA . LYS A 1 98 ? 14.125 5.016 -21.994 1.00 86.44 98 LYS A CA 1
ATOM 800 C C . LYS A 1 98 ? 15.477 4.495 -21.533 1.00 86.44 98 LYS A C 1
ATOM 802 O O . LYS A 1 98 ? 16.074 5.082 -20.630 1.00 86.44 98 LYS A O 1
ATOM 807 N N . ARG A 1 99 ? 15.961 3.414 -22.147 1.00 85.88 99 ARG A N 1
ATOM 808 C CA . ARG A 1 99 ? 17.283 2.853 -21.857 1.00 85.88 99 ARG A CA 1
ATOM 809 C C . ARG A 1 99 ? 18.374 3.869 -22.229 1.00 85.88 99 ARG A C 1
ATOM 811 O O . ARG A 1 99 ? 18.467 4.232 -23.401 1.00 85.88 99 ARG A O 1
ATOM 818 N N . PRO A 1 100 ? 19.219 4.306 -21.280 1.00 84.81 100 PRO A N 1
ATOM 819 C CA . PRO A 1 100 ? 20.446 5.027 -21.606 1.00 84.81 100 PRO A CA 1
ATOM 820 C C . PRO A 1 100 ? 21.440 4.098 -22.314 1.00 84.81 100 PRO A C 1
ATOM 822 O O . PRO A 1 100 ? 21.507 2.918 -21.980 1.00 84.81 100 PRO A O 1
ATOM 825 N N . GLU A 1 101 ? 22.270 4.618 -23.220 1.00 78.69 101 GLU A N 1
ATOM 826 C CA . GLU A 1 101 ? 23.266 3.811 -23.958 1.00 78.69 101 GLU A CA 1
ATOM 827 C C . GLU A 1 101 ? 24.247 3.060 -23.039 1.00 78.69 101 GLU A C 1
ATOM 829 O O . GLU A 1 101 ? 24.720 1.979 -23.376 1.00 78.69 101 GLU A O 1
ATOM 834 N N . SER A 1 102 ? 24.505 3.595 -21.844 1.00 84.12 102 SER 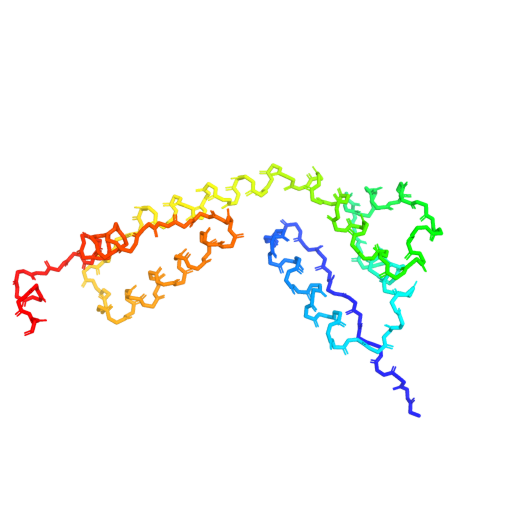A N 1
ATOM 835 C CA . SER A 1 102 ? 25.380 2.993 -20.834 1.00 84.12 102 SER A CA 1
ATOM 836 C C . SER A 1 102 ? 24.743 1.855 -20.024 1.00 84.12 102 SER A C 1
ATOM 838 O O . SER A 1 102 ? 25.445 1.192 -19.263 1.00 84.12 102 SER A O 1
ATOM 840 N N . MET A 1 103 ? 23.430 1.622 -20.144 1.00 83.38 103 MET A N 1
ATOM 841 C CA . MET A 1 103 ? 22.709 0.627 -19.346 1.00 83.38 103 MET A CA 1
ATOM 842 C C . MET A 1 103 ? 22.601 -0.716 -20.088 1.00 83.38 103 MET A C 1
ATOM 844 O O . MET A 1 103 ? 22.050 -0.758 -21.194 1.00 83.38 103 MET A O 1
ATOM 848 N N . PRO A 1 104 ? 23.033 -1.843 -19.489 1.00 87.25 104 PRO A N 1
ATOM 849 C CA . PRO A 1 104 ? 22.836 -3.169 -20.069 1.00 87.25 104 PRO A CA 1
ATOM 850 C C . PRO A 1 104 ? 21.352 -3.509 -20.259 1.00 87.25 104 PRO A C 1
ATOM 852 O O . PRO A 1 104 ? 20.520 -3.206 -19.403 1.00 87.25 104 PRO A O 1
ATOM 855 N N . ILE A 1 105 ? 21.018 -4.221 -21.340 1.00 82.81 105 ILE A N 1
ATOM 856 C CA . ILE A 1 105 ? 19.625 -4.560 -21.677 1.00 82.81 105 ILE A CA 1
ATOM 857 C C . ILE A 1 105 ? 18.900 -5.329 -20.558 1.00 82.81 105 ILE A C 1
ATOM 859 O O . ILE A 1 105 ? 17.731 -5.072 -20.286 1.00 82.81 105 ILE A O 1
ATOM 863 N N . LYS A 1 106 ? 19.604 -6.221 -19.845 1.00 86.00 106 LYS A N 1
ATOM 864 C CA . LYS A 1 106 ? 19.041 -6.980 -18.715 1.00 86.00 106 LYS A CA 1
ATOM 865 C C . LYS A 1 106 ? 18.638 -6.073 -17.551 1.00 86.00 106 LYS A C 1
ATOM 867 O O . LYS A 1 106 ? 17.584 -6.277 -16.959 1.00 86.00 106 LYS A O 1
ATOM 872 N N . GLU A 1 107 ? 19.458 -5.070 -17.234 1.00 86.62 107 GLU A N 1
ATOM 873 C CA . GLU A 1 107 ? 19.143 -4.107 -16.173 1.00 86.62 107 GLU A CA 1
ATOM 874 C C . GLU A 1 107 ? 17.962 -3.220 -16.579 1.00 86.62 107 GLU A C 1
ATOM 876 O O . GLU A 1 107 ? 17.075 -2.953 -15.767 1.00 86.62 107 GLU A O 1
ATOM 881 N N . TYR A 1 108 ? 17.906 -2.827 -17.853 1.00 88.19 108 TYR A N 1
ATOM 882 C CA . TYR A 1 108 ? 16.765 -2.108 -18.404 1.00 88.19 108 TYR A CA 1
ATOM 883 C C . TYR A 1 108 ? 15.456 -2.897 -18.259 1.00 88.19 108 TYR A C 1
ATOM 885 O O . TYR A 1 108 ? 14.480 -2.331 -17.772 1.00 88.19 108 TYR A O 1
ATOM 893 N N . LEU A 1 109 ? 15.436 -4.189 -18.613 1.00 87.50 109 LEU A N 1
ATOM 894 C CA . LEU A 1 109 ? 14.238 -5.031 -18.491 1.00 87.50 109 LEU A CA 1
ATOM 895 C C . LEU A 1 109 ? 13.753 -5.122 -17.038 1.00 87.50 109 LEU A C 1
ATOM 897 O O . LEU A 1 109 ? 12.572 -4.908 -16.781 1.00 87.50 109 LEU A O 1
ATOM 901 N N . ILE A 1 110 ? 14.667 -5.330 -16.082 1.00 89.56 110 ILE A N 1
ATOM 902 C CA . ILE A 1 110 ? 14.334 -5.354 -14.648 1.00 89.56 110 ILE A CA 1
ATOM 903 C C . ILE A 1 110 ? 13.708 -4.024 -14.212 1.00 89.56 110 ILE A C 1
ATOM 905 O O . ILE A 1 110 ? 12.665 -4.008 -13.557 1.00 89.56 110 ILE A O 1
ATOM 909 N N . ARG A 1 111 ? 14.314 -2.888 -14.584 1.00 88.06 111 ARG A N 1
ATOM 910 C CA . ARG A 1 111 ? 13.769 -1.564 -14.242 1.00 88.06 111 ARG A CA 1
ATOM 911 C C . ARG A 1 111 ? 12.421 -1.309 -14.912 1.00 88.06 111 ARG A C 1
ATOM 913 O O . ARG A 1 111 ? 11.529 -0.743 -14.283 1.00 88.06 111 ARG A O 1
ATOM 920 N N . PHE A 1 112 ? 12.255 -1.737 -16.161 1.00 89.50 112 PHE A N 1
ATOM 921 C CA . PHE A 1 112 ? 10.999 -1.610 -16.890 1.00 89.50 112 PHE A CA 1
ATOM 922 C C . PHE A 1 112 ? 9.879 -2.403 -16.206 1.00 89.50 112 PHE A C 1
ATOM 924 O O . PHE A 1 112 ? 8.802 -1.858 -15.969 1.00 89.50 112 PHE A O 1
ATOM 931 N N . GLU A 1 113 ? 10.136 -3.654 -15.816 1.00 89.69 113 GLU A N 1
ATOM 932 C CA . GLU A 1 113 ? 9.182 -4.486 -15.074 1.00 89.69 113 GLU A CA 1
ATOM 933 C C . GLU A 1 113 ? 8.824 -3.886 -13.709 1.00 89.69 113 GLU A C 1
ATOM 935 O O . GLU A 1 113 ? 7.655 -3.886 -13.316 1.00 89.69 113 GLU A O 1
ATOM 940 N N . GLN A 1 114 ? 9.800 -3.314 -12.999 1.00 89.44 114 GLN A N 1
ATOM 941 C CA . GLN A 1 114 ? 9.558 -2.616 -11.735 1.00 89.44 114 GLN A CA 1
ATOM 942 C C . GLN A 1 114 ? 8.650 -1.394 -11.922 1.00 89.44 114 GLN A C 1
ATOM 944 O O . GLN A 1 114 ? 7.702 -1.209 -11.157 1.00 89.44 114 GLN A O 1
ATOM 949 N N . LEU A 1 115 ? 8.901 -0.572 -12.946 1.00 88.56 115 LEU A N 1
ATOM 950 C CA . LEU A 1 115 ? 8.049 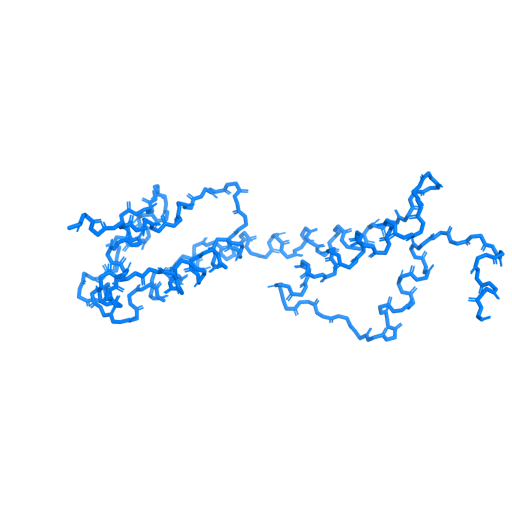0.576 -13.271 1.00 88.56 115 LEU A CA 1
ATOM 951 C C . LEU A 1 115 ? 6.647 0.129 -13.706 1.00 88.56 115 LEU A C 1
ATOM 953 O O . LEU A 1 115 ? 5.659 0.729 -13.287 1.00 88.56 115 LEU A O 1
ATOM 957 N N . TYR A 1 116 ? 6.546 -0.955 -14.479 1.00 89.69 116 TYR A N 1
ATOM 958 C CA . TYR A 1 116 ? 5.263 -1.513 -14.897 1.00 89.69 116 TYR A CA 1
ATOM 959 C C . TYR A 1 116 ? 4.455 -2.057 -13.709 1.00 89.69 116 TYR A C 1
ATOM 961 O O . TYR A 1 116 ? 3.249 -1.840 -13.608 1.00 89.69 116 TYR A O 1
ATOM 969 N N . THR A 1 117 ? 5.121 -2.711 -12.758 1.00 87.4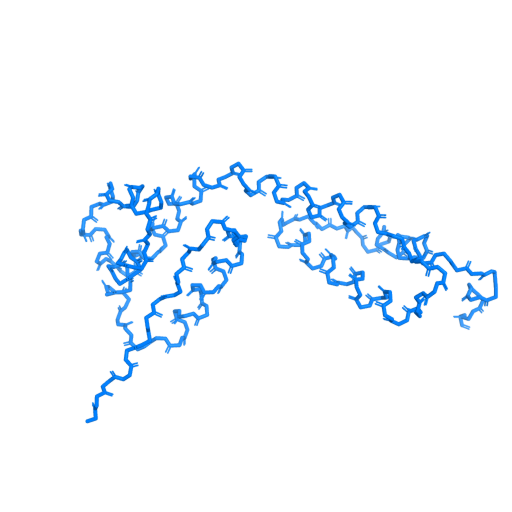4 117 THR A N 1
ATOM 970 C CA . THR A 1 117 ? 4.491 -3.190 -11.519 1.00 87.44 117 THR A CA 1
ATOM 971 C C . THR A 1 117 ? 3.937 -2.025 -10.695 1.00 87.44 117 THR A C 1
ATOM 973 O O . THR A 1 117 ? 2.819 -2.110 -10.194 1.00 87.44 117 THR A O 1
ATOM 976 N N . LYS A 1 118 ? 4.654 -0.895 -10.635 1.00 85.44 118 LYS A N 1
ATOM 977 C CA . LYS A 1 118 ? 4.175 0.310 -9.941 1.00 85.44 118 LYS A CA 1
ATOM 978 C C . LYS A 1 118 ? 2.922 0.913 -10.570 1.00 85.44 118 LYS A C 1
ATOM 980 O O . LYS A 1 118 ? 2.047 1.353 -9.838 1.00 85.44 118 LYS A O 1
ATOM 985 N N . ILE A 1 119 ? 2.792 0.933 -11.899 1.00 88.44 119 ILE A N 1
ATOM 986 C CA . ILE A 1 119 ? 1.551 1.436 -12.518 1.00 88.44 119 ILE A CA 1
ATOM 987 C C . ILE A 1 119 ? 0.385 0.447 -12.348 1.00 88.44 119 ILE A C 1
ATOM 989 O O . ILE A 1 119 ? -0.758 0.870 -12.172 1.00 88.44 119 ILE A O 1
ATOM 993 N N . LYS A 1 120 ? 0.664 -0.866 -12.292 1.00 87.19 120 LYS A N 1
ATOM 994 C CA . LYS A 1 120 ? -0.348 -1.887 -11.966 1.00 87.19 120 LYS A CA 1
ATOM 995 C C . LYS A 1 120 ? -0.932 -1.710 -10.570 1.00 87.19 120 LYS A C 1
ATOM 997 O O . LYS A 1 120 ? -2.124 -1.940 -10.396 1.00 87.19 120 LYS A O 1
ATOM 1002 N N . ASP A 1 121 ? -0.133 -1.257 -9.606 1.00 83.19 121 ASP A N 1
ATOM 1003 C CA . ASP A 1 121 ? -0.614 -0.948 -8.254 1.00 83.19 121 ASP A CA 1
ATOM 1004 C C . ASP A 1 121 ? -1.693 0.151 -8.236 1.00 83.19 121 ASP A C 1
ATOM 1006 O O . ASP A 1 121 ? -2.505 0.213 -7.314 1.00 83.19 121 ASP A O 1
ATOM 1010 N N . HIS A 1 122 ? -1.732 0.988 -9.277 1.00 81.88 122 HIS A N 1
ATOM 1011 C CA . HIS A 1 122 ? -2.744 2.017 -9.508 1.00 81.88 122 HIS A CA 1
ATOM 1012 C C . HIS A 1 122 ? -3.863 1.567 -10.471 1.00 81.88 122 HIS A C 1
ATOM 1014 O O . HIS A 1 122 ? -4.591 2.407 -10.996 1.00 81.88 122 HIS A O 1
ATOM 1020 N N . ASN A 1 123 ? -4.007 0.260 -10.731 1.00 80.56 123 ASN A N 1
ATOM 1021 C CA . ASN A 1 123 ? -4.930 -0.320 -11.719 1.00 80.56 123 ASN A CA 1
ATOM 1022 C C . ASN A 1 123 ? -4.715 0.183 -13.162 1.00 80.56 123 ASN A C 1
ATOM 1024 O O . ASN A 1 123 ? -5.625 0.129 -13.989 1.00 80.56 123 ASN A O 1
ATOM 1028 N N . MET A 1 124 ? -3.507 0.648 -13.495 1.00 83.75 124 MET A N 1
ATOM 1029 C CA . MET A 1 124 ? -3.144 1.048 -14.855 1.00 83.75 124 MET A CA 1
ATOM 1030 C C . MET A 1 124 ? -2.454 -0.119 -15.564 1.00 83.75 124 MET A C 1
ATOM 1032 O O . MET A 1 124 ? -1.243 -0.316 -15.457 1.00 83.75 124 MET A O 1
ATOM 1036 N N . THR A 1 125 ? -3.235 -0.922 -16.286 1.00 86.38 125 THR A N 1
ATOM 1037 C CA . THR A 1 125 ? -2.739 -2.057 -17.079 1.00 86.38 125 THR A CA 1
ATOM 1038 C C . THR A 1 125 ? -2.753 -1.735 -18.566 1.00 86.38 125 THR A C 1
ATOM 1040 O O . THR A 1 125 ? -3.764 -1.286 -19.101 1.00 86.38 125 THR A O 1
ATOM 1043 N N . LEU A 1 126 ? -1.645 -2.021 -19.248 1.00 85.50 126 LEU A N 1
ATOM 1044 C CA . LEU A 1 126 ? -1.544 -1.934 -20.705 1.00 85.50 126 LEU A CA 1
ATOM 1045 C C . LEU A 1 126 ? -1.763 -3.310 -21.348 1.00 85.50 126 LEU A C 1
ATOM 1047 O O . LEU A 1 126 ? -1.304 -4.295 -20.766 1.00 85.50 126 LEU A O 1
ATOM 1051 N N . PRO A 1 127 ? -2.387 -3.386 -22.539 1.00 88.94 127 PRO A N 1
ATOM 1052 C CA . PRO A 1 127 ? -2.469 -4.623 -23.313 1.00 88.94 127 PRO A CA 1
ATOM 1053 C C . PRO A 1 127 ? -1.083 -5.168 -23.679 1.00 88.94 127 PRO A C 1
ATOM 1055 O O . PRO A 1 127 ? -0.180 -4.392 -24.002 1.00 88.94 127 PRO A O 1
ATOM 1058 N N . ASP A 1 128 ? -0.937 -6.492 -23.723 1.00 83.44 128 ASP A N 1
ATOM 1059 C CA . ASP A 1 128 ? 0.353 -7.166 -23.943 1.00 83.44 128 ASP A CA 1
ATOM 1060 C C . ASP A 1 128 ? 1.072 -6.710 -25.221 1.00 83.44 128 ASP A C 1
ATOM 1062 O O . ASP A 1 128 ? 2.277 -6.463 -25.206 1.00 83.44 128 ASP A O 1
ATOM 1066 N N . GLY A 1 129 ? 0.339 -6.513 -26.322 1.00 83.50 129 GLY A N 1
ATOM 1067 C CA . GLY A 1 129 ? 0.919 -6.017 -27.577 1.00 83.50 129 GLY A CA 1
ATOM 1068 C C . GLY A 1 129 ? 1.490 -4.598 -27.461 1.00 83.50 129 GLY A C 1
ATOM 1069 O O . GLY A 1 129 ? 2.553 -4.306 -28.010 1.00 83.50 129 GLY A O 1
ATOM 1070 N N . VAL A 1 130 ? 0.827 -3.727 -26.694 1.00 85.62 130 VAL A N 1
ATOM 1071 C CA . VAL A 1 130 ? 1.290 -2.354 -26.429 1.00 85.62 130 VAL A CA 1
ATOM 1072 C C . VAL A 1 130 ? 2.509 -2.377 -25.511 1.00 85.62 130 VAL A C 1
ATOM 1074 O O . VAL A 1 130 ? 3.452 -1.615 -25.722 1.00 85.62 130 VAL A O 1
ATOM 1077 N N . LEU A 1 131 ? 2.522 -3.277 -24.524 1.00 86.88 131 LEU A N 1
ATOM 1078 C CA . LEU A 1 131 ? 3.663 -3.476 -23.637 1.00 86.88 131 LEU A CA 1
ATOM 1079 C C . LEU A 1 131 ? 4.899 -3.938 -24.420 1.00 86.88 131 LEU A C 1
ATOM 1081 O O . LEU A 1 131 ? 5.958 -3.330 -24.289 1.00 86.88 131 LEU A O 1
ATOM 1085 N N . ALA A 1 132 ? 4.753 -4.960 -25.268 1.00 84.62 132 ALA A N 1
ATOM 1086 C CA . ALA A 1 132 ? 5.837 -5.491 -26.090 1.00 84.62 132 ALA A CA 1
ATOM 1087 C C . ALA A 1 132 ? 6.407 -4.422 -27.031 1.00 84.62 132 ALA A C 1
ATOM 1089 O O . ALA A 1 132 ? 7.620 -4.218 -27.081 1.00 84.62 132 ALA A O 1
ATOM 1090 N N . TYR A 1 133 ? 5.531 -3.677 -27.713 1.00 85.00 133 TYR A N 1
ATOM 1091 C CA . TYR A 1 133 ? 5.938 -2.534 -28.529 1.00 85.00 133 TYR A CA 1
ATOM 1092 C C . TYR A 1 133 ? 6.728 -1.508 -27.708 1.00 85.00 133 TYR A C 1
ATOM 1094 O O . TYR A 1 133 ? 7.784 -1.038 -28.130 1.00 85.00 133 TYR A O 1
ATOM 1102 N N . ARG A 1 134 ? 6.245 -1.178 -26.508 1.00 85.06 134 ARG A N 1
ATOM 1103 C CA . ARG A 1 134 ? 6.859 -0.168 -25.649 1.00 85.06 134 ARG A CA 1
ATOM 1104 C C . ARG A 1 134 ? 8.226 -0.590 -25.125 1.00 85.06 134 ARG A C 1
ATOM 1106 O O . ARG A 1 134 ? 9.136 0.237 -25.147 1.00 85.06 134 ARG A O 1
ATOM 1113 N N . VAL A 1 135 ? 8.387 -1.842 -24.698 1.00 86.19 135 VAL A N 1
ATOM 1114 C CA . VAL A 1 135 ? 9.686 -2.404 -24.288 1.00 86.19 135 VAL A CA 1
ATOM 1115 C C . VAL A 1 135 ? 10.689 -2.269 -25.431 1.00 86.19 135 VAL A C 1
ATOM 1117 O O . VAL A 1 135 ? 11.756 -1.697 -25.252 1.00 86.19 135 VAL A O 1
ATOM 1120 N N . LEU A 1 136 ? 10.322 -2.705 -26.636 1.00 83.06 136 LEU A N 1
ATOM 1121 C CA . LEU A 1 136 ? 11.219 -2.657 -27.792 1.00 83.06 136 LEU A CA 1
ATOM 1122 C C . LEU A 1 136 ? 11.571 -1.219 -28.199 1.00 83.06 136 LEU A C 1
ATOM 1124 O O . LEU A 1 136 ? 12.734 -0.912 -28.450 1.00 83.06 136 LEU A O 1
ATOM 1128 N N . ASN A 1 137 ? 10.586 -0.318 -28.210 1.00 81.44 137 ASN A N 1
ATOM 1129 C CA . ASN A 1 137 ? 10.782 1.069 -28.631 1.00 81.44 137 ASN A CA 1
ATOM 1130 C C . ASN A 1 137 ? 11.563 1.909 -27.603 1.00 81.44 137 ASN A C 1
ATOM 1132 O O . ASN A 1 137 ? 12.263 2.850 -27.965 1.00 81.44 137 ASN A O 1
ATOM 1136 N N . SER A 1 138 ? 11.454 1.589 -26.310 1.00 78.88 138 SER A N 1
ATOM 1137 C CA . SER A 1 138 ? 12.177 2.300 -25.243 1.00 78.88 138 SER A CA 1
ATOM 1138 C C . SER A 1 138 ? 13.512 1.653 -24.865 1.00 78.88 138 SER A C 1
ATOM 1140 O O . SER A 1 138 ? 14.295 2.271 -24.145 1.00 78.88 138 SER A O 1
ATOM 1142 N N . ALA A 1 139 ? 13.814 0.465 -25.394 1.00 75.88 139 ALA A N 1
ATOM 1143 C CA . ALA A 1 139 ? 15.088 -0.220 -25.209 1.00 75.88 139 ALA A CA 1
ATOM 1144 C C . ALA A 1 139 ? 16.250 0.390 -26.016 1.00 75.88 139 ALA A C 1
ATOM 1146 O O . ALA A 1 139 ? 17.387 -0.012 -25.789 1.00 75.88 139 ALA A O 1
ATOM 1147 N N . ASN A 1 140 ? 16.003 1.357 -26.913 1.00 70.56 140 ASN A N 1
ATOM 1148 C CA . ASN A 1 140 ? 17.029 1.994 -27.758 1.00 70.56 140 ASN A CA 1
ATOM 1149 C C . ASN A 1 140 ? 17.981 0.941 -28.369 1.00 70.56 140 ASN A C 1
ATOM 1151 O O . ASN A 1 140 ? 19.190 0.949 -28.132 1.00 70.56 140 ASN A O 1
ATOM 1155 N N . LEU A 1 141 ? 17.388 -0.064 -29.019 1.00 65.75 141 LEU A N 1
ATOM 1156 C CA . LEU A 1 141 ? 18.107 -1.211 -29.567 1.00 65.75 141 LEU A CA 1
ATOM 1157 C C . LEU A 1 141 ? 18.826 -0.787 -30.846 1.00 65.75 141 LEU A C 1
ATOM 1159 O O . LEU A 1 141 ? 18.202 -0.239 -31.758 1.00 65.75 141 LEU A O 1
ATOM 1163 N N . ASN A 1 142 ? 20.119 -1.088 -30.946 1.00 58.34 142 ASN A N 1
ATOM 1164 C CA . ASN A 1 142 ? 20.815 -0.986 -32.227 1.00 58.34 142 ASN A CA 1
ATOM 1165 C C . ASN A 1 142 ? 20.240 -2.043 -33.192 1.00 58.34 142 ASN A C 1
ATOM 1167 O O . ASN A 1 142 ? 19.768 -3.093 -32.756 1.00 58.34 142 ASN A O 1
ATOM 1171 N N . GLN A 1 143 ? 20.277 -1.800 -34.510 1.00 53.38 143 GLN A N 1
ATOM 1172 C CA . GLN A 1 143 ? 19.701 -2.711 -35.524 1.00 53.38 143 GLN A CA 1
ATOM 1173 C C . GLN A 1 143 ? 20.202 -4.169 -35.426 1.00 53.38 143 GLN A C 1
ATOM 1175 O O . GLN A 1 143 ? 19.537 -5.076 -35.927 1.00 53.38 143 GLN A O 1
ATOM 1180 N N . GLU A 1 144 ? 21.347 -4.406 -34.781 1.00 54.50 144 GLU A N 1
ATOM 1181 C CA . GLU A 1 144 ? 21.888 -5.740 -34.506 1.00 54.50 144 GLU A CA 1
ATOM 1182 C C . GLU A 1 144 ? 21.196 -6.460 -33.333 1.00 54.50 144 GLU A C 1
ATOM 1184 O O . GLU A 1 144 ? 21.000 -7.670 -33.401 1.00 54.50 144 GLU A O 1
ATOM 1189 N N . GLU A 1 145 ? 20.732 -5.746 -32.300 1.00 53.38 145 GLU A N 1
ATOM 1190 C CA . GLU A 1 145 ? 20.019 -6.342 -31.154 1.00 53.38 145 GLU A CA 1
ATOM 1191 C C . GLU A 1 145 ? 18.568 -6.722 -31.510 1.00 53.38 145 GLU A C 1
ATOM 1193 O O . GLU A 1 145 ? 18.011 -7.660 -30.945 1.00 53.38 145 GLU A O 1
ATOM 1198 N N . ILE A 1 146 ? 17.968 -6.049 -32.501 1.00 51.75 146 ILE A N 1
ATOM 1199 C CA . ILE A 1 146 ? 16.619 -6.351 -33.025 1.00 51.75 146 ILE A CA 1
ATOM 1200 C C . ILE A 1 146 ? 16.589 -7.697 -33.779 1.00 51.75 146 ILE A C 1
ATOM 1202 O O . ILE A 1 146 ? 15.525 -8.298 -33.942 1.00 51.75 146 ILE A O 1
ATOM 1206 N N . LYS A 1 147 ? 17.746 -8.192 -34.242 1.00 45.19 147 LYS A N 1
ATOM 1207 C CA . LYS A 1 147 ? 17.852 -9.388 -35.095 1.00 45.19 147 LYS A CA 1
ATOM 1208 C C . LYS A 1 147 ? 18.000 -10.713 -34.348 1.00 45.19 147 LYS A C 1
ATOM 1210 O O . LYS A 1 147 ? 17.931 -11.752 -34.997 1.00 45.19 147 LYS A O 1
ATOM 1215 N N . LEU A 1 148 ? 18.156 -10.713 -33.027 1.00 37.75 148 LEU A N 1
ATOM 1216 C CA . LEU A 1 148 ? 18.193 -11.950 -32.240 1.00 37.75 148 LEU A CA 1
ATOM 1217 C C . LEU A 1 148 ? 16.767 -12.403 -31.892 1.00 37.75 148 LEU A C 1
ATOM 1219 O O . LEU A 1 148 ? 16.299 -12.264 -30.762 1.00 37.75 148 LEU A O 1
ATOM 1223 N N . ARG A 1 149 ? 16.078 -12.910 -32.919 1.00 39.50 149 ARG A N 1
ATOM 1224 C CA . ARG A 1 149 ? 15.035 -13.933 -32.781 1.00 39.50 149 ARG A CA 1
ATOM 1225 C C . ARG A 1 149 ? 15.674 -15.314 -32.791 1.00 39.50 149 ARG A C 1
ATOM 1227 O O . ARG A 1 149 ? 16.659 -15.483 -33.543 1.00 39.50 149 ARG A O 1
#

Radius of gyration: 20.85 Å; chains: 1; bounding box: 42×30×63 Å

Foldseek 3Di:
DPPPADQQDADDPVDQLLVSVVSNVVCVVVGPDQLLVSLVSVLVSYDDPLNVQLVPDDNVCSSDSCSVVVSSVSVCVVCVVVLVVQLVVLVVCLVPQADDPPDDLVVSVVVNVVSQVSNVSSVDDDDPVVSVVSSVVRDPDDPVRVPPD

Secondary structure (DSSP, 8-state):
------PPPPP-TTS-HHHHHHHHHHHHHH--S-HHHHHHHHHHH--HHHHHHHHTS-HHHHTSTTHHHHHHHHHHHHSHHHHHHHHHHHHHHHHH----TTS-HHHHHHHHHHHHHHHHTTT----HHHHHHHHHHHTT--TTGGG--

pLDDT: mean 85.53, std 12.69, range [37.75, 97.56]